Protein AF-W2Y7A7-F1 (afdb_monomer_lite)

Organism: NCBI:txid1317064

Structure (mmCIF, N/CA/C/O backbone):
data_AF-W2Y7A7-F1
#
_entry.id   AF-W2Y7A7-F1
#
loop_
_atom_site.group_PDB
_atom_site.id
_atom_site.type_symbol
_atom_site.label_atom_id
_atom_site.label_alt_id
_atom_site.label_comp_id
_atom_site.label_asym_id
_atom_site.label_entity_id
_atom_site.label_seq_id
_atom_site.pdbx_PDB_ins_code
_atom_site.Cartn_x
_atom_site.Cartn_y
_atom_site.Cartn_z
_atom_site.occupancy
_atom_site.B_iso_or_equiv
_atom_site.auth_seq_id
_atom_site.auth_comp_id
_atom_site.auth_asym_id
_atom_site.auth_atom_id
_atom_site.pdbx_PDB_model_num
ATOM 1 N N . MET A 1 1 ? -6.395 -75.532 3.786 1.00 33.25 1 MET A N 1
ATOM 2 C CA . MET A 1 1 ? -4.965 -75.865 3.617 1.00 33.25 1 MET A CA 1
ATOM 3 C C . MET A 1 1 ? -4.632 -75.719 2.136 1.00 33.25 1 MET A C 1
ATOM 5 O O . MET A 1 1 ? -5.319 -76.354 1.352 1.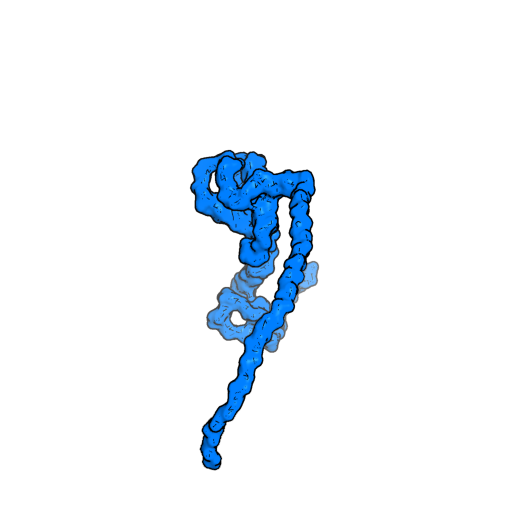00 33.25 1 MET A O 1
ATOM 9 N N . ASN A 1 2 ? -3.723 -74.789 1.791 1.00 31.42 2 ASN A N 1
ATOM 10 C CA . ASN A 1 2 ? -2.534 -74.961 0.923 1.00 31.42 2 ASN A CA 1
AT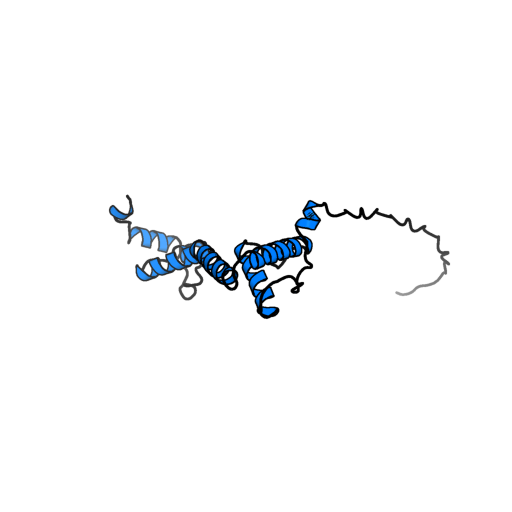OM 11 C C . ASN A 1 2 ? -2.593 -76.035 -0.197 1.00 31.42 2 ASN A C 1
ATOM 13 O O . ASN A 1 2 ? -2.968 -77.159 0.097 1.00 31.42 2 ASN A O 1
ATOM 17 N N . THR A 1 3 ? -2.156 -75.863 -1.454 1.00 35.25 3 THR A N 1
ATOM 18 C CA . THR A 1 3 ? -1.365 -74.841 -2.178 1.00 35.25 3 THR A CA 1
ATOM 19 C C . THR A 1 3 ? -1.441 -75.173 -3.695 1.00 35.25 3 THR A C 1
ATOM 21 O O . THR A 1 3 ? -1.618 -76.333 -4.054 1.00 35.25 3 THR A O 1
ATOM 24 N N . GLN A 1 4 ? -1.282 -74.159 -4.556 1.00 37.84 4 GLN A N 1
ATOM 25 C CA . GLN A 1 4 ? -1.007 -74.125 -6.024 1.00 37.84 4 GLN A CA 1
ATOM 26 C C . GLN A 1 4 ? 0.209 -74.979 -6.508 1.00 37.84 4 GLN A C 1
ATOM 28 O O . GLN A 1 4 ? 0.897 -75.512 -5.637 1.00 37.84 4 GLN A O 1
ATOM 33 N N . PRO A 1 5 ? 0.693 -74.927 -7.790 1.00 62.88 5 PRO A N 1
ATOM 34 C CA . PRO A 1 5 ? 0.149 -74.691 -9.165 1.00 62.88 5 PRO A CA 1
ATOM 35 C C . PRO A 1 5 ? 0.746 -75.781 -10.148 1.00 62.88 5 PRO A C 1
ATOM 37 O O . PRO A 1 5 ? 1.000 -76.871 -9.639 1.00 62.88 5 PRO A O 1
ATOM 40 N N . PRO A 1 6 ? 1.067 -75.610 -11.471 1.00 49.16 6 PRO A N 1
ATOM 41 C CA . PRO A 1 6 ? 0.883 -74.503 -12.436 1.00 49.16 6 PRO A CA 1
ATOM 42 C C . PRO A 1 6 ? 0.385 -74.902 -13.844 1.00 49.16 6 PRO A C 1
ATOM 44 O O . PRO A 1 6 ? 0.358 -76.072 -14.199 1.00 49.16 6 PRO A O 1
ATOM 47 N N . LEU A 1 7 ? 0.079 -73.906 -14.689 1.00 33.53 7 LEU A N 1
ATOM 48 C CA . LEU A 1 7 ? 0.283 -74.013 -16.138 1.00 33.53 7 LEU A CA 1
ATOM 49 C C . LEU A 1 7 ? 0.485 -72.638 -16.791 1.00 33.53 7 LEU A C 1
ATOM 51 O O . LEU A 1 7 ? -0.140 -71.641 -16.441 1.00 33.53 7 LEU A O 1
ATOM 55 N N . SER A 1 8 ? 1.446 -72.660 -17.707 1.00 34.94 8 SER A N 1
ATOM 56 C CA . SER A 1 8 ? 2.057 -71.590 -18.486 1.00 34.94 8 SER A CA 1
ATOM 57 C C . SER A 1 8 ? 1.087 -70.949 -19.483 1.00 34.94 8 SER A C 1
ATOM 59 O O . SER A 1 8 ? 0.298 -71.660 -20.100 1.00 34.94 8 SER A O 1
ATOM 61 N N . SER A 1 9 ? 1.207 -69.641 -19.724 1.00 40.31 9 SER A N 1
ATOM 62 C CA . SER A 1 9 ? 0.676 -69.034 -20.947 1.00 40.31 9 SER A CA 1
ATOM 63 C C . SER A 1 9 ? 1.590 -67.912 -21.432 1.00 40.31 9 SER A C 1
ATOM 65 O O . SER A 1 9 ? 1.863 -66.944 -20.723 1.00 40.31 9 SER A O 1
ATOM 67 N N . ALA A 1 10 ? 2.091 -68.092 -22.652 1.00 37.06 10 ALA A N 1
ATOM 68 C CA . ALA A 1 10 ? 2.909 -67.141 -23.382 1.00 37.06 10 ALA A CA 1
ATOM 69 C C . ALA A 1 10 ? 2.032 -65.995 -23.909 1.00 37.06 10 ALA A C 1
ATOM 71 O O . ALA A 1 10 ? 1.006 -66.240 -24.543 1.00 37.06 10 ALA A O 1
ATOM 72 N N . HIS A 1 11 ? 2.450 -64.751 -23.675 1.00 37.28 11 HIS A N 1
ATOM 73 C CA . HIS A 1 11 ? 1.826 -63.564 -24.254 1.00 37.28 11 HIS A CA 1
ATOM 74 C C . HIS A 1 11 ? 2.746 -62.957 -25.318 1.00 37.28 11 HIS A C 1
ATOM 76 O O . HIS A 1 11 ? 3.826 -62.451 -25.021 1.00 37.28 11 HIS A O 1
ATOM 82 N N . THR A 1 12 ? 2.292 -63.016 -26.568 1.00 42.75 12 THR A N 1
ATOM 83 C CA . THR A 1 12 ? 2.782 -62.225 -27.704 1.00 42.75 12 THR A CA 1
ATOM 84 C C . THR A 1 12 ? 2.405 -60.752 -27.495 1.00 42.75 12 THR A C 1
ATOM 86 O O . THR A 1 12 ? 1.242 -60.482 -27.187 1.00 42.75 12 THR A O 1
ATOM 89 N N . PRO A 1 13 ? 3.313 -59.776 -27.675 1.00 38.78 13 PRO A N 1
ATOM 90 C CA . PRO A 1 13 ? 2.942 -58.371 -27.586 1.00 38.78 13 PRO A CA 1
ATOM 91 C C . PRO A 1 13 ? 2.293 -57.916 -28.899 1.00 38.78 13 PRO A C 1
ATOM 93 O O . PRO A 1 13 ? 2.923 -57.911 -29.957 1.00 38.78 13 PRO A O 1
ATOM 96 N N . ALA A 1 14 ? 1.021 -57.526 -28.823 1.00 36.81 14 ALA A N 1
ATOM 97 C CA . ALA A 1 14 ? 0.337 -56.805 -29.885 1.00 36.81 14 ALA A CA 1
ATOM 98 C C . ALA A 1 14 ? 0.874 -55.365 -29.950 1.00 36.81 14 ALA A C 1
ATOM 100 O O . ALA A 1 14 ? 0.847 -54.634 -28.960 1.00 36.81 14 ALA A O 1
ATOM 101 N N . GLN A 1 15 ? 1.367 -54.969 -31.124 1.00 37.66 15 GLN A N 1
ATOM 102 C CA . GLN A 1 15 ? 1.693 -53.584 -31.454 1.00 37.66 15 GLN A CA 1
ATOM 103 C C . GLN A 1 15 ? 0.425 -52.725 -31.373 1.00 37.66 15 GLN A C 1
ATOM 105 O O . GLN A 1 15 ? -0.483 -52.871 -32.188 1.00 37.66 15 GLN A O 1
ATOM 110 N N . ALA A 1 16 ? 0.382 -51.810 -30.406 1.00 38.38 16 ALA A N 1
ATOM 111 C CA . ALA A 1 16 ? -0.549 -50.692 -30.405 1.00 38.38 16 ALA A CA 1
ATOM 112 C C . ALA A 1 16 ? 0.188 -49.461 -30.941 1.00 38.38 16 ALA A C 1
ATOM 114 O O . ALA A 1 16 ? 1.153 -48.982 -30.343 1.00 38.38 16 ALA A O 1
ATOM 115 N N . SER A 1 17 ? -0.249 -48.991 -32.106 1.00 39.38 17 SER A N 1
ATOM 116 C CA . SER A 1 17 ? 0.238 -47.783 -32.760 1.00 39.38 17 SER A CA 1
ATOM 117 C C . SER A 1 17 ? 0.111 -46.578 -31.829 1.00 39.38 17 SER A C 1
ATOM 119 O O . SER A 1 17 ? -0.991 -46.208 -31.423 1.00 39.38 17 SER A O 1
ATOM 121 N N . ALA A 1 18 ? 1.241 -45.943 -31.518 1.00 37.78 18 ALA A N 1
ATOM 122 C CA . ALA A 1 18 ? 1.270 -44.621 -30.918 1.00 37.78 18 ALA A CA 1
ATOM 123 C C . ALA A 1 18 ? 0.722 -43.619 -31.943 1.00 37.78 18 ALA A C 1
ATOM 125 O O . ALA A 1 18 ? 1.420 -43.209 -32.869 1.00 37.78 18 ALA A O 1
ATOM 126 N N . ALA A 1 19 ? -0.551 -43.255 -31.799 1.00 38.72 19 ALA A N 1
ATOM 127 C CA . ALA A 1 19 ? -1.085 -42.060 -32.426 1.00 38.72 19 ALA A CA 1
ATOM 128 C C . ALA A 1 19 ? -0.452 -40.862 -31.713 1.00 38.72 19 ALA A C 1
ATOM 130 O O . ALA A 1 19 ? -0.866 -40.469 -30.624 1.00 38.72 19 ALA A O 1
ATOM 131 N N . THR A 1 20 ? 0.617 -40.331 -32.301 1.00 35.38 20 THR A N 1
ATOM 132 C CA . THR A 1 20 ? 1.202 -39.054 -31.912 1.00 35.38 20 THR A CA 1
ATOM 133 C C . THR A 1 20 ? 0.172 -37.980 -32.229 1.00 35.38 20 THR A C 1
ATOM 135 O O . THR A 1 20 ? 0.066 -37.510 -33.363 1.00 35.38 20 THR A O 1
ATOM 138 N N . ASP A 1 21 ? -0.622 -37.630 -31.222 1.00 37.56 21 ASP A N 1
ATOM 139 C CA . ASP A 1 21 ? -1.505 -36.477 -31.248 1.00 37.56 21 ASP A CA 1
ATOM 140 C C . ASP A 1 21 ? -0.608 -35.237 -31.320 1.00 37.56 21 ASP A C 1
ATOM 142 O O . ASP A 1 21 ? -0.108 -34.704 -30.326 1.00 37.56 21 ASP A O 1
ATOM 146 N N . THR A 1 22 ? -0.282 -34.847 -32.550 1.00 41.09 22 THR A N 1
ATOM 147 C CA . THR A 1 22 ? 0.444 -33.623 -32.869 1.00 41.09 22 THR A CA 1
ATOM 148 C C . THR A 1 22 ? -0.546 -32.484 -32.702 1.00 41.09 22 THR A C 1
ATOM 150 O O . THR A 1 22 ? -0.989 -31.856 -33.662 1.00 41.09 22 THR A O 1
ATOM 153 N N . SER A 1 23 ? -0.901 -32.231 -31.439 1.00 40.97 23 SER A N 1
ATOM 154 C CA . SER A 1 23 ? -1.554 -31.008 -31.014 1.00 40.97 23 SER A CA 1
ATOM 155 C C . SER A 1 23 ? -0.627 -29.873 -31.409 1.00 40.97 23 SER A C 1
ATOM 157 O O . SER A 1 23 ? 0.417 -29.619 -30.803 1.00 40.97 23 SER A O 1
ATOM 159 N N . SER A 1 24 ? -0.978 -29.291 -32.550 1.00 42.06 24 SER A N 1
ATOM 160 C CA . SER A 1 24 ? -0.337 -28.163 -33.184 1.00 42.06 24 SER A CA 1
ATOM 161 C C . SER A 1 24 ? -0.192 -27.075 -32.132 1.00 42.06 24 SER A C 1
ATOM 163 O O . SER A 1 24 ? -1.146 -26.360 -31.821 1.00 42.06 24 SER A O 1
ATOM 165 N N . MET A 1 25 ? 1.007 -26.969 -31.552 1.00 43.91 25 MET A N 1
ATOM 166 C CA . MET A 1 25 ? 1.423 -25.787 -30.820 1.00 43.91 25 MET A CA 1
ATOM 167 C C . MET A 1 25 ? 1.349 -24.646 -31.826 1.00 43.91 25 MET A C 1
ATOM 169 O O . MET A 1 25 ? 2.300 -24.389 -32.569 1.00 43.91 25 MET A O 1
ATOM 173 N N . ARG A 1 26 ? 0.184 -23.994 -31.896 1.00 48.84 26 ARG A N 1
ATOM 174 C CA . ARG A 1 26 ? 0.038 -22.690 -32.521 1.00 48.84 26 ARG A CA 1
ATOM 175 C C . ARG A 1 26 ? 1.061 -21.819 -31.820 1.00 48.84 26 ARG A C 1
ATOM 177 O O . ARG A 1 26 ? 0.844 -21.375 -30.697 1.00 48.84 26 ARG A O 1
ATOM 184 N N . LYS A 1 27 ? 2.209 -21.636 -32.470 1.00 50.88 27 LYS A N 1
ATOM 185 C CA . LYS A 1 27 ? 3.154 -20.578 -32.153 1.00 50.88 27 LYS A CA 1
ATOM 186 C C . LYS A 1 27 ? 2.367 -19.295 -32.354 1.00 50.88 27 LYS A C 1
ATOM 188 O O . LYS A 1 27 ? 2.256 -18.807 -33.477 1.00 50.88 27 LYS A O 1
ATOM 193 N N . PHE A 1 28 ? 1.737 -18.816 -31.287 1.00 51.47 28 PHE A N 1
ATOM 194 C CA . PHE A 1 28 ? 1.214 -17.468 -31.251 1.00 51.47 28 PHE A CA 1
ATOM 195 C C . PHE A 1 28 ? 2.428 -16.576 -31.455 1.00 51.47 28 PHE A C 1
ATOM 197 O O . PHE A 1 28 ? 3.279 -16.451 -30.578 1.00 51.47 28 PHE A O 1
ATOM 204 N N . ARG A 1 29 ? 2.563 -16.046 -32.674 1.00 54.78 29 ARG A N 1
ATOM 205 C CA . ARG A 1 29 ? 3.425 -14.895 -32.886 1.00 54.78 29 ARG A CA 1
ATOM 206 C C . ARG A 1 29 ? 2.864 -13.808 -31.972 1.00 54.78 29 ARG A C 1
ATOM 208 O O . ARG A 1 29 ? 1.660 -13.548 -32.077 1.00 54.78 29 ARG A O 1
ATOM 215 N N . PRO A 1 30 ? 3.671 -13.245 -31.061 1.00 59.41 30 PRO A N 1
ATOM 216 C CA . PRO A 1 30 ? 3.228 -12.115 -30.266 1.00 59.41 30 PRO A CA 1
ATOM 217 C C . PRO A 1 30 ? 2.705 -11.046 -31.227 1.00 59.41 30 PRO A C 1
ATOM 219 O O . PRO A 1 30 ? 3.271 -10.843 -32.304 1.00 59.41 30 PRO A O 1
ATOM 222 N N . SER A 1 31 ? 1.577 -10.422 -30.897 1.00 69.19 31 SER A N 1
ATOM 223 C CA . SER A 1 31 ? 1.125 -9.281 -31.688 1.00 69.19 31 SER A CA 1
ATOM 224 C C . SER A 1 31 ? 2.185 -8.172 -31.622 1.00 69.19 31 SER A C 1
ATOM 226 O O . SER A 1 31 ? 2.949 -8.115 -30.661 1.00 69.19 31 SER A O 1
ATOM 228 N N . VAL A 1 32 ? 2.220 -7.258 -32.597 1.00 62.91 32 VAL A N 1
ATOM 229 C CA . VAL A 1 32 ? 3.093 -6.062 -32.531 1.00 62.91 32 VAL A CA 1
ATOM 230 C C . VAL A 1 32 ? 2.911 -5.328 -31.192 1.00 62.91 32 VAL A C 1
ATOM 232 O O . VAL A 1 32 ? 3.875 -4.875 -30.583 1.00 62.91 32 VAL A O 1
ATOM 235 N N . MET A 1 33 ? 1.681 -5.323 -30.668 1.00 58.62 33 MET A N 1
ATOM 236 C CA . MET A 1 33 ? 1.373 -4.786 -29.343 1.00 58.62 33 MET A CA 1
ATOM 237 C C . MET A 1 33 ? 2.022 -5.588 -28.203 1.00 58.62 33 MET A C 1
ATOM 239 O O . MET A 1 33 ? 2.459 -4.993 -27.225 1.00 58.62 33 MET A O 1
ATOM 243 N N . ASP A 1 34 ? 2.104 -6.919 -28.291 1.00 59.94 34 ASP A N 1
ATOM 244 C CA . ASP A 1 34 ? 2.796 -7.744 -27.290 1.00 59.94 34 ASP A CA 1
ATOM 245 C C . ASP A 1 34 ? 4.315 -7.527 -27.324 1.00 59.94 34 ASP A C 1
ATOM 247 O O . ASP A 1 34 ? 4.919 -7.413 -26.260 1.00 59.94 34 ASP A O 1
ATOM 251 N N . GLU A 1 35 ? 4.920 -7.385 -28.508 1.00 61.22 35 GLU A N 1
ATOM 252 C CA . GLU A 1 35 ? 6.348 -7.050 -28.652 1.00 61.22 35 GLU A CA 1
ATOM 253 C C . GLU A 1 35 ? 6.676 -5.682 -28.034 1.00 61.22 35 GLU A C 1
ATOM 255 O O . GLU A 1 35 ? 7.647 -5.552 -27.286 1.00 61.22 35 GLU A O 1
ATOM 2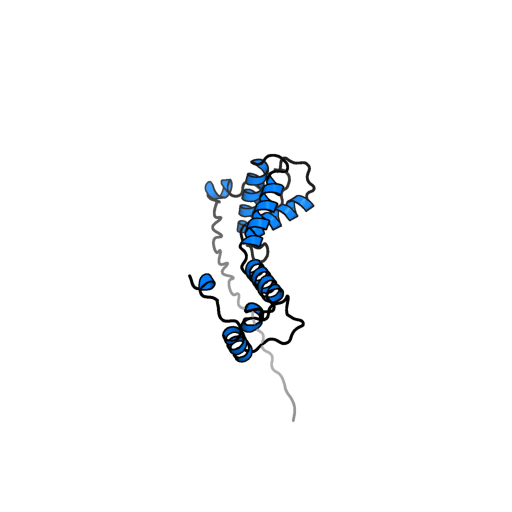60 N N . GLU A 1 36 ? 5.822 -4.677 -28.244 1.00 63.59 36 GLU A N 1
ATOM 261 C CA . GLU A 1 36 ? 5.962 -3.362 -27.607 1.00 63.59 36 GLU A CA 1
ATOM 262 C C . GLU A 1 36 ? 5.749 -3.395 -26.086 1.00 63.59 36 GLU A C 1
ATOM 264 O O . GLU A 1 36 ? 6.284 -2.551 -25.353 1.00 63.59 36 GLU A O 1
ATOM 269 N N . LEU A 1 37 ? 4.956 -4.344 -25.580 1.00 60.06 37 LEU A N 1
ATOM 270 C CA . LEU A 1 37 ? 4.670 -4.507 -24.153 1.00 60.06 37 LEU A CA 1
ATOM 271 C C . LEU A 1 37 ? 5.732 -5.331 -23.416 1.00 60.06 37 LEU A C 1
ATOM 273 O O . LEU A 1 37 ? 5.852 -5.176 -22.196 1.00 60.06 37 LEU A O 1
ATOM 277 N N . THR A 1 38 ? 6.517 -6.151 -24.121 1.00 72.88 38 THR A N 1
ATOM 278 C CA . THR A 1 38 ? 7.606 -6.960 -23.549 1.00 72.88 38 THR A CA 1
ATOM 279 C C . THR A 1 38 ? 8.976 -6.760 -24.224 1.00 72.88 38 THR A C 1
ATOM 281 O O . THR A 1 38 ? 9.614 -7.749 -24.585 1.00 72.88 38 THR A O 1
ATOM 284 N N . PRO A 1 39 ? 9.483 -5.520 -24.378 1.00 73.31 39 PRO A N 1
ATOM 285 C CA . PRO A 1 39 ? 10.749 -5.268 -25.072 1.00 73.31 39 PRO A CA 1
ATOM 286 C C . PRO A 1 39 ? 11.989 -5.753 -24.305 1.00 73.31 39 PRO A C 1
ATOM 288 O O . PRO A 1 39 ? 13.067 -5.826 -24.887 1.00 73.31 39 PRO A O 1
ATOM 291 N N . TRP A 1 40 ? 11.861 -6.095 -23.018 1.00 79.75 40 TRP A N 1
ATOM 292 C CA . TRP A 1 40 ? 12.974 -6.581 -22.200 1.00 79.75 40 TRP A CA 1
ATOM 293 C C . TRP A 1 40 ? 12.667 -7.924 -21.543 1.00 79.75 40 TRP A C 1
ATOM 295 O O . TRP A 1 40 ? 11.526 -8.233 -21.175 1.00 79.75 40 TRP A O 1
ATOM 305 N N . VAL A 1 41 ? 13.717 -8.726 -21.372 1.00 79.94 41 VAL A N 1
ATOM 306 C CA . VAL A 1 41 ? 13.646 -9.997 -20.650 1.00 79.94 41 VAL A CA 1
ATOM 307 C C . VAL A 1 41 ? 13.435 -9.715 -19.162 1.00 79.94 41 VAL A C 1
ATOM 309 O O . VAL A 1 41 ? 13.967 -8.757 -18.600 1.00 79.94 41 VAL A O 1
ATOM 312 N N . LEU A 1 42 ? 12.621 -10.545 -18.510 1.00 79.31 42 LEU A N 1
ATOM 313 C CA . LEU A 1 42 ? 12.370 -10.438 -17.077 1.00 79.31 42 LEU A CA 1
ATOM 314 C C . LEU A 1 42 ? 13.692 -10.542 -16.297 1.00 79.31 42 LEU A C 1
ATOM 316 O O . LEU A 1 42 ? 14.430 -11.510 -16.460 1.00 79.31 42 LEU A O 1
ATOM 320 N N . TYR A 1 43 ? 13.956 -9.562 -15.432 1.00 74.94 43 TYR A N 1
ATOM 321 C CA . TYR A 1 43 ? 15.206 -9.415 -14.672 1.00 74.94 43 TYR A CA 1
ATOM 322 C C . TYR A 1 43 ? 16.461 -9.123 -15.498 1.00 74.94 43 TYR A C 1
ATOM 324 O O . TYR A 1 43 ? 17.555 -9.142 -14.934 1.00 74.94 43 TYR A O 1
ATOM 332 N N . ASP A 1 44 ? 16.325 -8.805 -16.786 1.00 76.62 44 ASP A N 1
ATOM 333 C CA . ASP A 1 44 ? 17.414 -8.174 -17.518 1.00 76.62 44 ASP A CA 1
ATOM 334 C C . ASP A 1 44 ? 17.546 -6.717 -17.072 1.00 76.62 44 ASP A C 1
ATOM 336 O O . ASP A 1 44 ? 16.592 -5.935 -17.064 1.00 76.62 44 ASP A O 1
ATOM 340 N N . LEU A 1 45 ? 18.753 -6.401 -16.627 1.00 67.81 45 LEU A N 1
ATOM 341 C CA . LEU A 1 45 ? 19.133 -5.174 -15.952 1.00 67.81 45 LEU A CA 1
ATOM 342 C C . LEU A 1 45 ? 19.999 -4.271 -16.840 1.00 67.81 45 LEU A C 1
ATOM 344 O O . LEU A 1 45 ? 20.326 -3.161 -16.423 1.00 67.81 45 LEU A O 1
ATOM 348 N N . THR A 1 46 ? 20.358 -4.733 -18.038 1.00 68.88 46 THR A N 1
ATOM 349 C CA . THR A 1 46 ? 21.048 -3.945 -19.066 1.00 68.88 46 THR A CA 1
ATOM 350 C C . THR A 1 46 ? 20.283 -2.710 -19.572 1.00 68.88 46 THR A C 1
ATOM 352 O O . THR A 1 46 ? 20.956 -1.740 -19.908 1.00 68.88 46 THR A O 1
ATOM 355 N N . PRO A 1 47 ? 18.931 -2.652 -19.588 1.00 61.56 47 PRO A N 1
ATOM 356 C CA . PRO A 1 47 ? 18.215 -1.516 -20.179 1.00 61.56 47 PRO A CA 1
ATOM 357 C C . PRO A 1 47 ? 17.949 -0.339 -19.230 1.00 61.56 47 PRO A C 1
ATOM 359 O O . PRO A 1 47 ? 17.250 0.596 -19.617 1.00 61.56 47 PRO A O 1
ATOM 362 N N . ALA A 1 48 ? 18.394 -0.410 -17.972 1.00 60.25 48 ALA A N 1
ATOM 363 C CA . ALA A 1 48 ? 18.128 0.636 -16.986 1.00 60.25 48 ALA A CA 1
ATOM 364 C C . ALA A 1 48 ? 19.284 1.643 -16.928 1.00 60.25 48 ALA A C 1
ATOM 366 O O . ALA A 1 48 ? 20.415 1.274 -16.610 1.00 60.25 48 ALA A O 1
ATOM 367 N N . ASP A 1 49 ? 18.971 2.918 -17.145 1.00 65.25 49 ASP A N 1
ATOM 368 C CA . ASP A 1 49 ? 19.941 4.016 -17.150 1.00 65.25 49 ASP A CA 1
ATOM 369 C C . ASP A 1 49 ? 20.246 4.496 -15.711 1.00 65.25 49 ASP A C 1
ATOM 371 O O . ASP A 1 49 ? 19.780 5.557 -15.303 1.00 65.25 49 ASP A O 1
ATOM 375 N N . SER A 1 50 ? 20.930 3.709 -14.859 1.00 59.56 50 SER A N 1
ATOM 376 C CA . SER A 1 50 ? 21.300 4.166 -13.493 1.00 59.56 50 SER A CA 1
ATOM 377 C C . SER A 1 50 ? 22.298 3.260 -12.728 1.00 59.56 50 SER A C 1
ATOM 379 O O . SER A 1 50 ? 22.291 2.044 -12.934 1.00 59.56 50 SER A O 1
ATOM 381 N N . PRO A 1 51 ? 23.114 3.833 -11.803 1.00 55.16 51 PRO A N 1
ATOM 382 C CA . PRO A 1 51 ? 24.171 3.162 -11.021 1.00 55.16 51 PRO A CA 1
ATOM 383 C C . PRO A 1 51 ? 23.719 2.248 -9.860 1.00 55.16 51 PRO A C 1
ATOM 385 O O . PRO A 1 51 ? 24.570 1.773 -9.107 1.00 55.16 51 PRO A O 1
ATOM 388 N N . ASP A 1 52 ? 22.421 2.000 -9.668 1.00 62.19 52 ASP A N 1
ATOM 389 C CA . ASP A 1 52 ? 21.941 1.183 -8.542 1.00 62.19 52 ASP A CA 1
ATOM 390 C C . ASP A 1 52 ? 22.268 -0.315 -8.684 1.00 62.19 52 ASP A C 1
ATOM 392 O O . ASP A 1 52 ? 22.220 -0.908 -9.773 1.00 62.19 52 ASP A O 1
ATOM 396 N N . THR A 1 53 ? 22.542 -0.968 -7.548 1.00 70.12 53 THR A N 1
ATOM 397 C CA . THR A 1 53 ? 22.866 -2.399 -7.518 1.00 70.12 53 THR A CA 1
ATOM 398 C C . THR A 1 53 ? 21.710 -3.249 -8.071 1.00 70.12 53 THR A C 1
ATOM 400 O O . THR A 1 53 ? 20.530 -2.893 -7.959 1.00 70.12 53 THR A O 1
ATOM 403 N N . PRO A 1 54 ? 22.017 -4.396 -8.701 1.00 66.25 54 PRO A N 1
ATOM 404 C CA . PRO A 1 54 ? 21.004 -5.306 -9.240 1.00 66.25 54 PRO A CA 1
ATOM 405 C C . PRO A 1 54 ? 19.973 -5.761 -8.191 1.00 66.25 54 PRO A C 1
ATOM 407 O O . PRO A 1 54 ? 18.792 -5.903 -8.517 1.00 66.25 54 PRO A O 1
ATOM 410 N N . ASP A 1 55 ? 20.393 -5.938 -6.936 1.00 70.62 55 ASP A N 1
ATOM 411 C CA . ASP A 1 55 ? 19.518 -6.363 -5.839 1.00 70.62 55 ASP A CA 1
ATOM 412 C C . ASP A 1 55 ? 18.522 -5.269 -5.430 1.00 70.62 55 ASP A C 1
ATOM 414 O O . ASP A 1 55 ? 17.330 -5.555 -5.285 1.00 70.62 55 ASP A O 1
ATOM 418 N N . ASN A 1 56 ? 18.954 -4.003 -5.383 1.00 81.19 56 ASN A N 1
ATOM 419 C CA . ASN A 1 56 ? 18.062 -2.866 -5.133 1.00 81.19 56 ASN A CA 1
ATOM 420 C C . ASN A 1 56 ? 16.978 -2.761 -6.215 1.00 81.19 56 ASN A C 1
ATOM 422 O O . ASN A 1 56 ? 15.811 -2.513 -5.921 1.00 81.19 56 ASN A O 1
ATOM 426 N N . ARG A 1 57 ? 17.318 -3.032 -7.480 1.00 79.56 57 ARG A N 1
ATOM 427 C CA . ARG A 1 57 ? 16.350 -2.978 -8.589 1.00 79.56 57 ARG A CA 1
ATOM 428 C C . ARG A 1 57 ? 15.306 -4.090 -8.536 1.00 79.56 57 ARG A C 1
ATOM 430 O O . ARG A 1 57 ? 14.143 -3.852 -8.864 1.00 79.56 57 ARG A O 1
ATOM 437 N N . ARG A 1 58 ? 15.682 -5.290 -8.086 1.00 84.56 58 ARG A N 1
ATOM 438 C CA . ARG A 1 58 ? 14.717 -6.374 -7.829 1.00 84.56 58 ARG A CA 1
ATOM 439 C C . ARG A 1 58 ? 13.787 -6.028 -6.669 1.00 84.56 58 ARG A C 1
ATOM 441 O O . ARG A 1 58 ? 12.593 -6.316 -6.757 1.00 84.56 58 ARG A O 1
ATOM 448 N N . GLU A 1 59 ? 14.309 -5.368 -5.635 1.00 89.50 59 GLU A N 1
ATOM 449 C CA . GLU A 1 59 ? 13.500 -4.833 -4.539 1.00 89.50 59 GLU A CA 1
ATOM 450 C C . GLU A 1 59 ? 12.490 -3.797 -5.033 1.00 89.50 59 GLU A C 1
ATOM 452 O O . GLU A 1 59 ? 11.285 -3.954 -4.834 1.00 89.50 59 GLU A O 1
ATOM 457 N N . TYR A 1 60 ? 12.949 -2.796 -5.783 1.00 90.19 60 TYR A N 1
ATOM 458 C CA . TYR A 1 60 ? 12.076 -1.777 -6.359 1.00 90.19 60 TYR A CA 1
ATOM 459 C C . TYR A 1 60 ? 11.009 -2.362 -7.286 1.00 90.19 60 TYR A C 1
ATOM 461 O O . TYR A 1 60 ? 9.876 -1.883 -7.295 1.00 90.19 60 TYR A O 1
ATOM 469 N N . PHE A 1 61 ? 11.317 -3.427 -8.028 1.00 91.25 61 PHE A N 1
ATOM 470 C CA . PHE A 1 61 ? 10.315 -4.125 -8.828 1.00 91.25 61 PHE A CA 1
ATOM 471 C C . PHE A 1 61 ? 9.248 -4.815 -7.969 1.00 91.25 61 PHE A C 1
ATOM 473 O O . PHE A 1 61 ? 8.055 -4.722 -8.277 1.00 91.25 61 PHE A O 1
ATOM 480 N N . ARG A 1 62 ? 9.645 -5.487 -6.880 1.00 92.25 62 ARG A N 1
ATOM 481 C CA . ARG A 1 62 ? 8.695 -6.087 -5.931 1.00 92.25 62 ARG A CA 1
ATOM 482 C C . ARG A 1 62 ? 7.781 -5.016 -5.344 1.00 92.25 62 ARG A C 1
ATOM 484 O O . ARG A 1 62 ? 6.561 -5.161 -5.415 1.00 92.25 62 ARG A O 1
ATOM 491 N N . ARG A 1 63 ? 8.365 -3.921 -4.861 1.00 93.19 63 ARG A N 1
ATOM 492 C CA . ARG A 1 63 ? 7.663 -2.743 -4.334 1.00 93.19 63 ARG A CA 1
ATOM 493 C C . ARG A 1 63 ? 6.695 -2.138 -5.349 1.00 93.19 63 ARG A C 1
ATOM 495 O O . ARG A 1 63 ? 5.506 -2.003 -5.080 1.00 93.19 63 ARG A O 1
ATOM 502 N N . PHE A 1 64 ? 7.144 -1.917 -6.583 1.00 92.31 64 PHE A N 1
ATOM 503 C CA . PHE A 1 64 ? 6.313 -1.429 -7.688 1.00 92.31 64 PHE A CA 1
ATOM 504 C C . PHE A 1 64 ? 5.090 -2.305 -7.970 1.00 92.31 64 PHE A C 1
ATOM 506 O O . PHE A 1 64 ? 4.002 -1.802 -8.266 1.00 92.31 64 PHE A O 1
ATOM 513 N N . ARG A 1 65 ? 5.261 -3.626 -7.899 1.00 93.56 65 ARG A N 1
ATOM 514 C CA . ARG A 1 65 ? 4.169 -4.582 -8.077 1.00 93.56 65 ARG A CA 1
ATOM 515 C C . ARG A 1 65 ? 3.182 -4.551 -6.906 1.00 93.56 65 ARG A C 1
ATOM 517 O O . ARG A 1 65 ? 1.974 -4.469 -7.146 1.00 93.56 65 ARG A O 1
ATOM 524 N N . VAL A 1 66 ? 3.678 -4.534 -5.668 1.00 90.31 66 VAL A N 1
ATOM 525 C CA . VAL A 1 66 ? 2.855 -4.391 -4.453 1.00 90.31 66 VAL A CA 1
ATOM 526 C C . VAL A 1 66 ? 2.071 -3.078 -4.480 1.00 90.31 66 VAL A C 1
ATOM 528 O O . VAL A 1 66 ? 0.859 -3.093 -4.275 1.00 90.31 66 VAL A O 1
ATOM 531 N N . ALA A 1 67 ? 2.697 -1.974 -4.895 1.00 88.56 67 ALA A N 1
ATOM 532 C CA . ALA A 1 67 ? 2.056 -0.670 -5.079 1.00 88.56 67 ALA A CA 1
ATOM 533 C C . ALA A 1 67 ? 0.947 -0.656 -6.160 1.00 88.56 67 ALA A C 1
ATOM 535 O O . ALA A 1 67 ? 0.232 0.336 -6.345 1.00 88.56 67 ALA A O 1
ATOM 536 N N . ARG A 1 68 ? 0.794 -1.743 -6.923 1.00 86.69 68 ARG A N 1
ATOM 537 C CA . ARG A 1 68 ? -0.292 -1.974 -7.889 1.00 86.69 68 ARG A CA 1
ATOM 538 C C . ARG A 1 68 ? -1.239 -3.102 -7.462 1.00 86.69 68 ARG A C 1
ATOM 540 O O . ARG A 1 68 ? -2.027 -3.551 -8.289 1.00 86.69 68 ARG A O 1
ATOM 547 N N . HIS A 1 69 ? -1.142 -3.564 -6.216 1.00 86.75 69 HIS A N 1
ATOM 548 C CA . HIS A 1 69 ? -1.882 -4.702 -5.658 1.00 86.75 69 HIS A CA 1
ATOM 549 C C . HIS A 1 69 ? -1.685 -6.000 -6.455 1.00 86.75 69 HIS A C 1
ATOM 551 O O . HIS A 1 69 ? -2.603 -6.801 -6.611 1.00 86.75 69 HIS A O 1
ATOM 557 N N . LYS A 1 70 ? -0.481 -6.207 -6.999 1.00 87.12 70 LYS A N 1
ATOM 558 C CA . LYS A 1 70 ? -0.121 -7.421 -7.739 1.00 87.12 70 LYS A CA 1
ATOM 559 C C . LYS A 1 70 ? 1.045 -8.102 -7.037 1.00 87.12 70 LYS A C 1
ATOM 561 O O . LYS A 1 70 ? 2.165 -7.622 -7.121 1.00 87.12 70 LYS A O 1
ATOM 566 N N . THR A 1 71 ? 0.824 -9.228 -6.374 1.00 86.56 71 THR A N 1
ATOM 567 C CA . THR A 1 71 ? 1.914 -10.003 -5.757 1.00 86.56 71 THR A CA 1
ATOM 568 C C . THR A 1 71 ? 2.807 -10.649 -6.821 1.00 86.56 71 THR A C 1
ATOM 570 O O . THR A 1 71 ? 2.453 -10.719 -8.004 1.00 86.56 71 THR A O 1
ATOM 573 N N . ILE A 1 72 ? 4.018 -11.062 -6.437 1.00 86.38 72 ILE A N 1
ATOM 574 C CA . ILE A 1 72 ? 4.868 -11.909 -7.294 1.00 86.38 72 ILE A CA 1
ATOM 575 C C . ILE A 1 72 ? 4.388 -13.362 -7.218 1.00 86.38 72 ILE A C 1
ATOM 577 O O . ILE A 1 72 ? 4.319 -14.042 -8.237 1.00 86.38 72 ILE A O 1
ATOM 581 N N . GLU A 1 73 ? 4.016 -13.813 -6.020 1.00 87.81 73 GLU A N 1
ATOM 582 C CA . GLU A 1 73 ? 3.484 -15.152 -5.775 1.00 87.81 73 GLU A CA 1
ATOM 583 C C . GLU A 1 73 ? 2.217 -15.396 -6.602 1.00 87.81 73 GLU A C 1
ATOM 585 O O . GLU A 1 73 ? 1.296 -14.577 -6.601 1.00 87.81 73 GLU A O 1
ATOM 590 N N . GLY A 1 74 ? 2.201 -16.506 -7.345 1.00 84.19 74 GLY A N 1
ATOM 591 C CA . GLY A 1 74 ? 1.094 -16.888 -8.227 1.00 84.19 74 GLY A CA 1
ATOM 592 C C . GLY A 1 74 ? 1.026 -16.134 -9.562 1.00 84.19 74 GLY A C 1
ATOM 593 O O . GLY A 1 74 ? 0.160 -16.436 -10.382 1.00 84.19 74 GLY A O 1
ATOM 594 N N . ALA A 1 75 ? 1.921 -15.177 -9.828 1.00 86.88 75 ALA A N 1
ATOM 595 C CA . ALA A 1 75 ? 1.935 -14.469 -11.103 1.00 86.88 75 ALA A CA 1
ATOM 596 C C . ALA A 1 75 ? 2.555 -15.330 -12.217 1.00 86.88 75 ALA A C 1
ATOM 598 O O . ALA A 1 75 ? 3.692 -15.788 -12.110 1.00 86.88 75 ALA A O 1
ATOM 599 N N . GLY A 1 76 ? 1.827 -15.495 -13.325 1.00 88.81 76 GLY A N 1
ATOM 600 C CA . GLY A 1 76 ? 2.355 -16.142 -14.527 1.00 88.81 76 GLY A CA 1
ATOM 601 C C . GLY A 1 76 ? 3.530 -15.369 -15.140 1.00 88.81 76 GLY A C 1
ATOM 602 O O . GLY A 1 76 ? 3.613 -14.142 -15.019 1.00 88.81 76 GLY A O 1
ATOM 603 N N . HIS A 1 77 ? 4.417 -16.084 -15.837 1.00 86.88 77 HIS A N 1
ATOM 604 C CA . HIS A 1 77 ? 5.641 -15.526 -16.424 1.00 86.88 77 HIS A CA 1
ATOM 605 C C . HIS A 1 77 ? 5.378 -14.288 -17.295 1.00 86.88 77 HIS A C 1
ATOM 607 O O . HIS A 1 77 ? 5.991 -13.244 -17.083 1.00 86.88 77 HIS A O 1
ATOM 613 N N . GLU A 1 78 ? 4.407 -14.352 -18.210 1.00 85.75 78 GLU A N 1
ATOM 614 C CA . GLU A 1 78 ? 4.088 -13.217 -19.084 1.00 85.75 78 GLU A CA 1
ATOM 615 C C . GLU A 1 78 ? 3.601 -11.984 -18.308 1.00 85.75 78 GLU A C 1
ATOM 617 O O . GLU A 1 78 ? 3.906 -10.844 -18.660 1.00 85.75 78 GLU A O 1
ATOM 622 N N . ALA A 1 79 ? 2.838 -12.186 -17.230 1.00 86.94 79 ALA A N 1
ATOM 623 C CA . ALA A 1 79 ? 2.350 -11.091 -16.398 1.00 86.94 79 ALA A CA 1
ATOM 624 C C . ALA A 1 79 ? 3.500 -10.422 -15.631 1.00 86.94 79 ALA A C 1
ATOM 626 O O . ALA A 1 79 ? 3.500 -9.197 -15.455 1.00 86.94 79 ALA A O 1
ATOM 627 N N . LEU A 1 80 ? 4.484 -11.211 -15.188 1.00 90.31 80 LEU A N 1
ATOM 628 C CA . LEU A 1 80 ? 5.716 -10.703 -14.589 1.00 90.31 80 LEU A CA 1
ATOM 629 C C . LEU A 1 80 ? 6.545 -9.934 -15.616 1.00 90.31 80 LEU A C 1
ATOM 631 O O . LEU A 1 80 ? 6.928 -8.804 -15.325 1.00 90.31 80 LEU A O 1
ATOM 635 N N . GLN A 1 81 ? 6.737 -10.472 -16.821 1.00 88.56 81 GLN A N 1
ATOM 636 C CA . GLN A 1 81 ? 7.513 -9.828 -17.883 1.00 88.56 81 GLN A CA 1
ATOM 637 C C . GLN A 1 81 ? 6.894 -8.502 -18.346 1.00 88.56 81 GLN A C 1
ATOM 639 O O . GLN A 1 81 ? 7.586 -7.485 -18.394 1.00 88.56 81 GLN A O 1
ATOM 644 N N . ARG A 1 82 ? 5.578 -8.454 -18.594 1.00 88.06 82 ARG A N 1
ATOM 645 C CA . ARG A 1 82 ? 4.876 -7.197 -18.923 1.00 88.06 82 ARG A CA 1
ATOM 646 C C . ARG A 1 82 ? 5.012 -6.166 -17.801 1.00 88.06 82 ARG A C 1
ATOM 648 O O . ARG A 1 82 ? 5.202 -4.977 -18.045 1.00 88.06 82 ARG A O 1
ATOM 655 N N . SER A 1 83 ? 4.943 -6.617 -16.548 1.00 90.56 83 SER A N 1
ATOM 656 C CA . SER A 1 83 ? 5.101 -5.724 -15.395 1.00 90.56 83 SER A CA 1
ATOM 657 C C . SER A 1 83 ? 6.536 -5.234 -15.234 1.00 90.56 83 SER A C 1
ATOM 659 O O . SER A 1 83 ? 6.731 -4.086 -14.848 1.00 90.56 83 SER A O 1
ATOM 661 N N . TRP A 1 84 ? 7.521 -6.079 -15.535 1.00 88.75 84 TRP A N 1
ATOM 662 C CA . TRP A 1 84 ? 8.937 -5.723 -15.561 1.00 88.75 84 TRP A CA 1
ATOM 663 C C . TRP A 1 84 ? 9.202 -4.659 -16.617 1.00 88.75 84 TRP A C 1
ATOM 665 O O . TRP A 1 84 ? 9.808 -3.635 -16.327 1.00 88.75 84 TRP A O 1
ATOM 675 N N . CYS A 1 85 ? 8.637 -4.817 -17.810 1.00 88.38 85 CYS A N 1
ATOM 676 C CA . CYS A 1 85 ? 8.786 -3.817 -18.856 1.00 88.38 85 CYS A CA 1
ATOM 677 C C . CYS A 1 85 ? 8.092 -2.496 -18.508 1.00 88.38 85 CYS A C 1
ATOM 679 O O . CYS A 1 85 ? 8.646 -1.425 -18.736 1.00 88.38 85 CYS A O 1
ATOM 681 N N . ALA A 1 86 ? 6.910 -2.533 -17.890 1.00 89.69 86 ALA A N 1
ATOM 682 C CA . ALA A 1 86 ? 6.270 -1.319 -17.383 1.00 89.6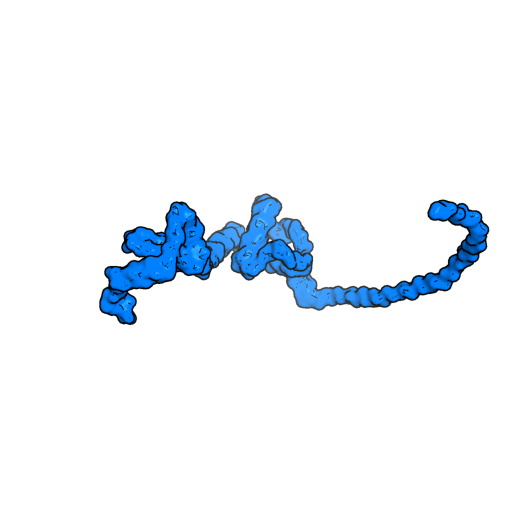9 86 ALA A CA 1
ATOM 683 C C . ALA A 1 86 ? 7.094 -0.634 -16.275 1.00 89.69 86 ALA A C 1
ATOM 685 O O . ALA A 1 86 ? 7.112 0.594 -16.193 1.00 89.69 86 ALA A O 1
ATOM 686 N N . PHE A 1 87 ? 7.764 -1.425 -15.434 1.00 90.69 87 PHE A N 1
ATOM 687 C CA . PHE A 1 87 ? 8.685 -0.945 -14.408 1.00 90.69 87 PHE A CA 1
ATOM 688 C C . PHE A 1 87 ? 9.896 -0.240 -15.037 1.00 90.69 87 PHE A C 1
ATOM 690 O O . PHE A 1 87 ? 10.113 0.930 -14.737 1.00 90.69 87 PHE A O 1
ATOM 697 N N . ILE A 1 88 ? 10.599 -0.886 -15.975 1.00 86.75 88 ILE A N 1
ATOM 698 C CA . ILE A 1 88 ? 11.761 -0.309 -16.674 1.00 86.75 88 ILE A CA 1
ATOM 699 C C . ILE A 1 88 ? 11.375 0.941 -17.479 1.00 86.75 88 ILE A C 1
ATOM 701 O O . ILE A 1 88 ? 12.047 1.961 -17.365 1.00 86.75 88 ILE A O 1
ATOM 705 N N . LYS A 1 89 ? 10.244 0.932 -18.208 1.00 87.50 89 LYS A N 1
ATOM 706 C CA . LYS A 1 89 ? 9.725 2.135 -18.898 1.00 87.50 89 LYS A CA 1
ATOM 707 C C . LYS A 1 89 ? 9.569 3.304 -17.936 1.00 87.50 89 LYS A C 1
ATOM 709 O O . LYS A 1 89 ? 9.996 4.412 -18.236 1.00 87.50 89 LYS A O 1
ATOM 714 N N . ARG A 1 90 ? 8.937 3.074 -16.782 1.00 88.69 90 ARG A N 1
ATOM 715 C CA . ARG A 1 90 ? 8.706 4.141 -15.806 1.00 88.69 90 ARG A CA 1
ATOM 716 C C . ARG A 1 90 ? 10.000 4.616 -15.156 1.00 88.69 90 ARG A C 1
ATOM 718 O O . ARG A 1 90 ? 10.138 5.813 -14.948 1.00 88.69 90 ARG A O 1
ATOM 725 N N . TRP A 1 91 ? 10.906 3.692 -14.854 1.00 86.06 91 TRP A N 1
ATOM 726 C CA . TRP A 1 91 ? 12.231 4.000 -14.333 1.00 86.06 91 TRP A CA 1
ATOM 727 C C . TRP A 1 91 ? 12.987 4.930 -15.286 1.00 86.06 91 TRP A C 1
ATOM 729 O O . TRP A 1 91 ? 13.391 6.008 -14.871 1.00 86.06 91 TRP A O 1
ATOM 739 N N . ASN A 1 92 ? 13.077 4.571 -16.571 1.00 84.94 92 ASN A N 1
ATOM 740 C CA . ASN A 1 92 ? 13.816 5.343 -17.576 1.00 84.94 92 ASN A CA 1
ATOM 741 C C . ASN A 1 92 ? 13.147 6.687 -17.927 1.00 84.94 92 ASN A C 1
ATOM 743 O O . ASN A 1 92 ? 13.818 7.616 -18.359 1.00 84.94 92 ASN A O 1
ATOM 747 N N . LEU A 1 93 ? 11.826 6.813 -17.751 1.00 87.25 93 LEU A N 1
ATOM 748 C CA . LEU A 1 93 ? 11.111 8.084 -17.942 1.00 87.25 93 LEU A CA 1
ATOM 749 C C . LEU A 1 93 ? 11.311 9.072 -16.786 1.00 87.25 93 LEU A C 1
ATOM 751 O O . LEU A 1 93 ? 11.036 10.262 -16.939 1.00 87.25 93 LEU A O 1
ATOM 755 N N . MET A 1 94 ? 11.705 8.585 -15.613 1.00 87.50 94 MET A N 1
ATOM 756 C CA . MET A 1 94 ? 11.861 9.403 -14.419 1.00 87.50 94 MET A CA 1
ATOM 757 C C . MET A 1 94 ? 13.308 9.863 -14.270 1.00 87.50 94 MET A C 1
ATOM 759 O O . MET A 1 94 ? 14.247 9.173 -14.653 1.00 87.50 94 MET A O 1
ATOM 763 N N . GLN A 1 95 ? 13.489 11.041 -13.673 1.00 82.31 95 GLN A N 1
ATOM 764 C CA . GLN A 1 95 ? 14.822 11.493 -13.284 1.00 82.31 95 GLN A CA 1
ATOM 765 C C . GLN A 1 95 ? 15.437 10.515 -12.265 1.00 82.31 95 GLN A C 1
ATOM 767 O O . GLN A 1 95 ? 14.691 9.916 -11.476 1.00 82.31 95 GLN A O 1
ATOM 772 N N . PRO A 1 96 ? 16.774 10.360 -12.230 1.00 79.19 96 PRO A N 1
ATOM 773 C CA . PRO A 1 96 ? 17.442 9.526 -11.235 1.00 79.19 96 PRO A CA 1
ATOM 774 C C . PRO A 1 96 ? 16.961 9.842 -9.811 1.00 79.19 96 PRO A C 1
ATOM 776 O O . PRO A 1 96 ? 16.858 11.002 -9.418 1.00 79.19 96 PRO A O 1
ATOM 779 N N . GLY A 1 97 ? 16.604 8.809 -9.044 1.00 80.50 97 GLY A N 1
ATOM 780 C CA . GLY A 1 97 ? 16.065 8.942 -7.683 1.00 80.50 97 GLY A CA 1
ATOM 781 C C . GLY A 1 97 ? 14.581 9.333 -7.588 1.00 80.50 97 GLY A C 1
ATOM 782 O O . GLY A 1 97 ? 13.931 8.976 -6.605 1.00 80.50 97 GLY A O 1
ATOM 783 N N . ALA A 1 98 ? 13.992 9.964 -8.611 1.00 87.50 98 ALA A N 1
ATOM 784 C CA . ALA A 1 98 ? 12.574 10.346 -8.596 1.00 87.50 98 ALA A CA 1
ATOM 785 C C . ALA A 1 98 ? 11.640 9.126 -8.593 1.00 87.50 98 ALA A C 1
ATOM 787 O O . ALA A 1 98 ? 10.551 9.173 -8.025 1.00 87.50 98 ALA A O 1
ATOM 788 N N . PHE A 1 99 ? 12.074 8.011 -9.188 1.00 88.50 99 PHE A N 1
ATOM 789 C CA . PHE A 1 99 ? 11.310 6.766 -9.167 1.00 88.50 99 PHE A CA 1
ATOM 790 C C . PHE A 1 99 ? 11.133 6.205 -7.749 1.00 88.50 99 PHE A C 1
ATOM 792 O O . PHE A 1 99 ? 10.039 5.759 -7.403 1.00 88.50 99 PHE A O 1
ATOM 799 N N . VAL A 1 100 ? 12.186 6.243 -6.927 1.00 89.38 100 VAL A N 1
ATOM 800 C CA . VAL A 1 100 ? 12.136 5.740 -5.546 1.00 89.38 100 VAL A CA 1
ATOM 801 C C . VAL A 1 100 ? 11.244 6.640 -4.693 1.00 89.38 100 VAL A C 1
ATOM 803 O O . VAL A 1 100 ? 10.339 6.133 -4.045 1.00 89.38 100 VAL A O 1
ATOM 806 N N . GLN A 1 101 ? 11.383 7.964 -4.815 1.00 90.50 101 GLN A N 1
ATOM 807 C CA . GLN A 1 101 ? 10.493 8.917 -4.135 1.00 90.50 101 GLN A CA 1
ATOM 808 C C . GLN A 1 101 ? 9.022 8.723 -4.534 1.00 90.50 101 GLN A C 1
ATOM 810 O O . GLN A 1 101 ? 8.124 8.760 -3.695 1.00 90.50 101 GLN A O 1
ATOM 815 N N . TRP A 1 102 ? 8.761 8.482 -5.823 1.00 92.38 102 TRP A N 1
ATOM 816 C CA . TRP A 1 102 ? 7.418 8.174 -6.308 1.00 92.38 102 TRP A CA 1
ATOM 817 C C . TRP A 1 102 ? 6.873 6.864 -5.714 1.00 92.38 102 TRP A C 1
ATOM 819 O O . TRP A 1 102 ? 5.680 6.788 -5.409 1.00 92.38 102 TRP A O 1
ATOM 829 N N . LEU A 1 103 ? 7.719 5.838 -5.555 1.00 92.81 103 LEU A N 1
ATOM 830 C CA . LEU A 1 103 ? 7.339 4.595 -4.883 1.00 92.81 103 LEU A CA 1
ATOM 831 C C . LEU A 1 103 ? 7.013 4.831 -3.410 1.00 92.81 103 LEU A C 1
ATOM 833 O O . LEU A 1 103 ? 5.947 4.398 -2.983 1.00 92.81 103 LEU A O 1
ATOM 837 N N . ASP A 1 104 ? 7.880 5.532 -2.678 1.00 92.31 104 ASP A N 1
ATOM 838 C CA . ASP A 1 104 ? 7.695 5.831 -1.254 1.00 92.31 104 ASP A CA 1
ATOM 839 C C . ASP A 1 104 ? 6.357 6.547 -1.025 1.00 92.31 104 ASP A C 1
ATOM 841 O O . ASP A 1 104 ? 5.517 6.077 -0.262 1.00 92.31 104 ASP A O 1
ATOM 845 N N . HIS A 1 105 ? 6.099 7.617 -1.785 1.00 91.06 105 HIS A N 1
ATOM 846 C CA . HIS A 1 105 ? 4.847 8.365 -1.690 1.00 91.06 105 HIS A CA 1
ATOM 847 C C . HIS A 1 105 ? 3.622 7.505 -2.031 1.00 91.06 105 HIS A C 1
ATOM 849 O O . HIS A 1 105 ? 2.568 7.605 -1.404 1.00 91.06 105 HIS A O 1
ATOM 855 N N . ARG A 1 106 ? 3.727 6.636 -3.044 1.00 90.62 106 ARG A N 1
ATOM 856 C CA . ARG A 1 106 ? 2.615 5.755 -3.407 1.00 90.62 106 ARG A CA 1
ATOM 857 C C . ARG A 1 106 ? 2.352 4.695 -2.340 1.00 90.62 106 ARG A C 1
ATOM 859 O O . ARG A 1 106 ? 1.192 4.359 -2.120 1.00 90.62 106 ARG A O 1
ATOM 866 N N . GLU A 1 107 ? 3.390 4.141 -1.731 1.00 92.56 107 GLU A N 1
ATOM 867 C CA . GLU A 1 107 ? 3.262 3.174 -0.641 1.00 92.56 107 GLU A CA 1
ATOM 868 C C . GLU A 1 107 ? 2.662 3.822 0.608 1.00 92.56 107 GLU A C 1
ATOM 870 O O . GLU A 1 107 ? 1.746 3.242 1.182 1.00 92.56 107 GLU A O 1
ATOM 875 N N . GLU A 1 108 ? 3.081 5.040 0.956 1.00 89.38 108 GLU A N 1
ATOM 876 C CA . GLU A 1 108 ? 2.479 5.851 2.021 1.00 89.38 108 GLU A CA 1
ATOM 877 C C . GLU A 1 108 ? 0.985 6.081 1.761 1.00 89.38 108 GLU A C 1
ATOM 879 O O . GLU A 1 108 ? 0.148 5.732 2.589 1.00 89.38 108 GLU A O 1
ATOM 884 N N . MET A 1 109 ? 0.623 6.534 0.556 1.00 87.00 109 MET A N 1
ATOM 885 C CA . MET A 1 109 ? -0.779 6.719 0.172 1.00 87.00 109 MET A CA 1
ATOM 886 C C . MET A 1 109 ? -1.593 5.424 0.282 1.00 87.00 109 MET A C 1
ATOM 888 O O . MET A 1 109 ? -2.751 5.451 0.698 1.00 87.00 109 MET A O 1
ATOM 892 N N . LEU A 1 110 ? -1.019 4.280 -0.098 1.00 85.94 110 LEU A N 1
ATOM 893 C CA . LEU A 1 110 ? -1.692 2.988 0.036 1.00 85.94 110 LEU A CA 1
ATOM 894 C C . LEU A 1 110 ? -1.823 2.552 1.493 1.00 85.94 110 LEU A C 1
ATOM 896 O O . LEU A 1 110 ? -2.851 1.978 1.842 1.00 85.94 110 LEU A O 1
ATOM 900 N N . GLN A 1 111 ? -0.818 2.816 2.327 1.00 83.00 111 GLN A N 1
ATOM 901 C CA . GLN A 1 111 ? -0.889 2.564 3.761 1.00 83.00 111 GLN A CA 1
ATOM 902 C C . GLN A 1 111 ? -1.983 3.422 4.390 1.00 83.00 111 GLN A C 1
ATOM 904 O O . GLN A 1 111 ? -2.890 2.852 4.990 1.00 83.00 111 GLN A O 1
ATOM 909 N N . ASP A 1 112 ? -1.979 4.734 4.150 1.00 79.12 112 ASP A N 1
ATOM 910 C CA . ASP A 1 112 ? -2.964 5.692 4.665 1.00 79.12 112 ASP A CA 1
ATOM 911 C C . ASP A 1 112 ? -4.411 5.309 4.352 1.00 79.12 112 ASP A C 1
ATOM 913 O O . ASP A 1 112 ? -5.302 5.489 5.183 1.00 79.12 112 ASP A O 1
ATOM 917 N N . HIS A 1 113 ? -4.641 4.765 3.156 1.00 76.75 113 HIS A N 1
ATOM 918 C CA . HIS A 1 113 ? -5.965 4.358 2.684 1.00 76.75 113 HIS A CA 1
ATOM 919 C C . HIS A 1 113 ? -6.229 2.856 2.861 1.00 76.75 113 HIS A C 1
ATOM 921 O O . HIS A 1 113 ? -7.243 2.344 2.379 1.00 76.75 113 HIS A O 1
ATOM 927 N N . SER A 1 114 ? -5.341 2.119 3.533 1.00 83.25 114 SER A N 1
ATOM 928 C CA . SER A 1 114 ? -5.557 0.698 3.788 1.00 83.25 114 SER A CA 1
ATOM 929 C C . SER A 1 114 ? -6.575 0.496 4.910 1.00 83.25 114 SER A C 1
ATOM 931 O O . SER A 1 114 ? -6.573 1.190 5.928 1.00 83.25 114 SER A O 1
ATOM 933 N N . LEU A 1 115 ? -7.436 -0.516 4.765 1.00 82.94 115 LEU A N 1
ATOM 934 C CA . LEU A 1 115 ? -8.366 -0.899 5.832 1.00 82.94 115 LEU A CA 1
ATOM 935 C C . LEU A 1 115 ? -7.626 -1.315 7.108 1.00 82.94 115 LEU A C 1
ATOM 937 O O . LEU A 1 115 ? -8.126 -1.085 8.205 1.00 82.94 115 LEU A O 1
ATOM 941 N N . SER A 1 116 ? -6.439 -1.908 6.976 1.00 82.44 116 SER A N 1
ATOM 942 C CA . SER A 1 116 ? -5.586 -2.265 8.111 1.00 82.44 116 SER A CA 1
ATOM 943 C C . SER A 1 116 ? -5.118 -1.030 8.878 1.00 82.44 116 SER A C 1
ATOM 945 O O . SER A 1 116 ? -5.233 -0.995 10.099 1.00 82.44 116 SER A O 1
ATOM 947 N N . GLU A 1 117 ? -4.663 0.008 8.178 1.00 85.25 117 GLU A N 1
ATOM 948 C CA . GLU A 1 117 ? -4.258 1.268 8.802 1.00 85.25 117 GLU A CA 1
ATOM 949 C C . GLU A 1 117 ? -5.448 2.006 9.417 1.00 85.25 117 GLU A C 1
ATOM 951 O O . GLU A 1 117 ? -5.369 2.465 10.555 1.00 85.25 117 GLU A O 1
ATOM 956 N N . LEU A 1 118 ? -6.599 2.036 8.736 1.00 85.69 118 LEU A N 1
ATOM 957 C CA . LEU A 1 118 ? -7.834 2.565 9.316 1.00 85.69 118 LEU A CA 1
ATOM 958 C C . LEU A 1 118 ? -8.200 1.830 10.616 1.00 85.69 118 LEU A C 1
ATOM 960 O O . LEU A 1 118 ? -8.519 2.471 11.617 1.00 85.69 118 LEU A O 1
ATOM 964 N N . ARG A 1 119 ? -8.118 0.493 10.635 1.00 88.06 119 ARG A N 1
ATOM 965 C CA . ARG A 1 119 ? -8.354 -0.319 11.841 1.00 88.06 119 ARG A CA 1
ATOM 966 C C . ARG A 1 119 ? -7.375 0.028 12.962 1.00 88.06 119 ARG A C 1
ATOM 968 O O . ARG A 1 119 ? -7.815 0.182 14.101 1.00 88.06 119 ARG A O 1
ATOM 975 N N . ASN A 1 120 ? -6.089 0.197 12.652 1.00 87.06 120 ASN A N 1
ATOM 976 C CA . ASN A 1 120 ? -5.071 0.605 13.624 1.00 87.06 120 ASN A CA 1
ATOM 977 C C . ASN A 1 120 ? -5.370 1.995 14.202 1.00 87.06 120 ASN A C 1
ATOM 979 O O . ASN A 1 120 ? -5.349 2.176 15.420 1.00 87.06 120 ASN A O 1
ATOM 983 N N . ARG A 1 121 ? -5.720 2.968 13.351 1.00 87.62 121 ARG A N 1
ATOM 984 C CA . ARG A 1 121 ? -6.081 4.330 13.775 1.00 87.62 121 ARG A CA 1
ATOM 985 C C . ARG A 1 121 ? -7.320 4.338 14.658 1.00 87.62 121 ARG A C 1
ATOM 987 O O . ARG A 1 121 ? -7.286 4.934 15.731 1.00 87.62 121 ARG A O 1
ATOM 994 N N . LEU A 1 122 ? -8.385 3.640 14.255 1.00 88.50 122 LEU A N 1
ATOM 995 C CA . LEU A 1 122 ? -9.605 3.490 15.056 1.00 88.50 122 LEU A CA 1
ATOM 996 C C . LEU A 1 122 ? -9.312 2.841 16.411 1.00 88.50 122 LEU A C 1
ATOM 998 O O . LEU A 1 122 ? -9.809 3.311 17.432 1.00 88.50 122 LEU A O 1
ATOM 1002 N N . CYS A 1 123 ? -8.461 1.813 16.441 1.00 91.31 123 CYS A N 1
ATOM 1003 C CA . CYS A 1 123 ? -8.003 1.198 17.682 1.00 91.31 123 CYS A CA 1
ATOM 1004 C C . CYS A 1 123 ? -7.255 2.200 18.576 1.00 91.31 123 CYS A C 1
ATOM 1006 O O . CYS A 1 123 ? -7.526 2.284 19.772 1.00 91.31 123 CYS A O 1
ATOM 1008 N N . GLY A 1 124 ? -6.346 2.994 18.004 1.00 90.69 124 GLY A N 1
ATOM 1009 C CA . GLY A 1 124 ? -5.610 4.028 18.731 1.00 90.69 124 GLY A CA 1
ATOM 1010 C C . GLY A 1 124 ? -6.497 5.174 19.233 1.00 90.69 124 GLY A C 1
ATOM 1011 O O . GLY A 1 124 ? -6.247 5.720 20.308 1.00 90.69 124 GLY A O 1
ATOM 1012 N N . PHE A 1 125 ? -7.543 5.551 18.493 1.00 90.81 125 PHE A N 1
ATOM 1013 C CA . PHE A 1 125 ? -8.553 6.502 18.966 1.00 90.81 125 PHE A CA 1
ATOM 1014 C C . PHE A 1 125 ? -9.368 5.923 20.118 1.00 90.81 125 PHE A C 1
ATOM 1016 O O . PHE A 1 125 ? -9.467 6.568 21.157 1.00 90.81 125 PHE A O 1
ATOM 1023 N N . ALA A 1 126 ? -9.870 4.693 19.975 1.00 90.56 126 ALA A N 1
ATOM 1024 C CA . ALA A 1 126 ? -10.613 4.015 21.031 1.00 90.56 126 ALA A CA 1
ATOM 1025 C C . ALA A 1 126 ? -9.788 3.939 22.322 1.00 90.56 126 ALA A C 1
ATOM 1027 O O . ALA A 1 126 ? -10.255 4.373 23.370 1.00 90.56 126 ALA A O 1
ATOM 1028 N N . TRP A 1 127 ? -8.523 3.519 22.226 1.00 89.38 127 TRP A N 1
ATOM 1029 C CA . TRP A 1 127 ? -7.609 3.472 23.366 1.00 89.38 127 TRP A CA 1
ATOM 1030 C C . TRP A 1 127 ? -7.439 4.835 24.051 1.00 89.38 127 TRP A C 1
ATOM 1032 O O . TRP A 1 127 ? -7.610 4.945 25.263 1.00 89.38 127 TRP A O 1
ATOM 1042 N N . ARG A 1 128 ? -7.157 5.898 23.283 1.00 91.75 128 ARG A N 1
ATOM 1043 C CA . ARG A 1 128 ? -6.982 7.259 23.827 1.00 91.75 128 ARG A CA 1
ATOM 1044 C C . ARG A 1 128 ? -8.248 7.819 24.470 1.00 91.75 128 ARG A C 1
ATOM 1046 O O . ARG A 1 128 ? -8.153 8.588 25.419 1.00 91.75 128 ARG A O 1
ATOM 1053 N N . SER A 1 129 ? -9.413 7.432 23.967 1.00 88.88 129 SER A N 1
ATOM 1054 C CA . SER A 1 129 ? -10.711 7.825 24.514 1.00 88.88 129 SER A CA 1
ATOM 1055 C C . SER A 1 129 ? -11.215 6.884 25.612 1.00 88.88 129 SER A C 1
ATOM 1057 O O . SER A 1 129 ? -12.360 7.030 26.033 1.00 88.88 129 SER A O 1
ATOM 1059 N N . ASN A 1 130 ? -10.395 5.926 26.068 1.00 88.50 130 ASN A N 1
ATOM 1060 C CA . ASN A 1 130 ? -10.772 4.888 27.030 1.00 88.50 130 ASN A CA 1
ATOM 1061 C C . ASN A 1 130 ? -12.051 4.127 26.618 1.00 88.50 130 ASN A C 1
ATOM 1063 O O . ASN A 1 130 ? -12.916 3.823 27.440 1.00 88.50 130 ASN A O 1
ATOM 1067 N N . ARG A 1 131 ? -12.183 3.865 25.313 1.00 89.19 131 ARG A N 1
ATOM 1068 C CA . ARG A 1 131 ? -13.294 3.141 24.694 1.00 89.19 131 ARG A CA 1
ATOM 1069 C C . ARG A 1 131 ? -12.866 1.771 24.194 1.00 89.19 131 ARG A C 1
ATOM 1071 O O . ARG A 1 131 ? -11.700 1.546 23.861 1.00 89.19 131 ARG A O 1
ATOM 1078 N N . PHE A 1 132 ? -13.828 0.862 24.072 1.00 90.94 132 PHE A N 1
ATOM 1079 C CA . PHE A 1 132 ? -13.570 -0.419 23.426 1.00 90.94 132 PHE A CA 1
ATOM 1080 C C . PHE A 1 132 ? -13.197 -0.236 21.953 1.00 90.94 132 PHE A C 1
ATOM 1082 O O . PHE A 1 132 ? -13.790 0.548 21.211 1.00 90.94 132 PHE A O 1
ATOM 1089 N N . CYS A 1 133 ? -12.200 -0.996 21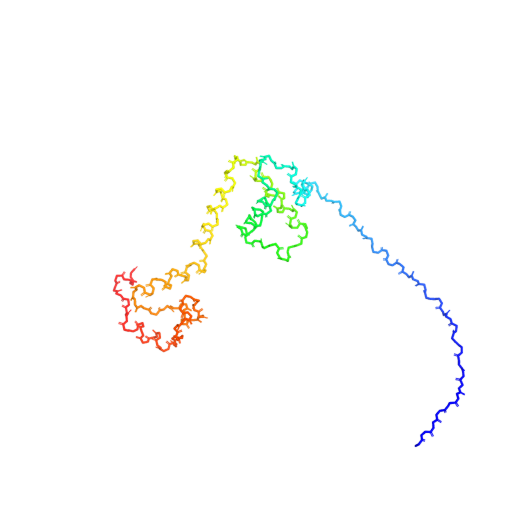.508 1.00 91.75 133 CYS A N 1
ATOM 1090 C CA . CYS A 1 133 ? -11.851 -1.073 20.099 1.00 91.75 133 CYS A CA 1
ATOM 1091 C C . CYS A 1 133 ? -12.892 -1.936 19.374 1.00 91.75 133 CYS A C 1
ATOM 1093 O O . CYS A 1 133 ? -12.904 -3.156 19.537 1.00 91.75 133 CYS A O 1
ATOM 1095 N N . TYR A 1 134 ? -13.735 -1.326 18.536 1.00 89.06 134 TYR A N 1
ATOM 1096 C CA . TYR A 1 134 ? -14.769 -2.051 17.782 1.00 89.06 134 TYR A CA 1
ATOM 1097 C C . TYR A 1 134 ? -14.195 -3.196 16.928 1.00 89.06 134 TYR A C 1
ATOM 1099 O O . TYR A 1 134 ? -14.770 -4.282 16.853 1.00 89.06 134 TYR A O 1
ATOM 1107 N N . VAL A 1 135 ? -13.008 -2.998 16.343 1.00 90.31 135 VAL A N 1
ATOM 1108 C CA . VAL A 1 135 ? -12.297 -4.040 15.579 1.00 90.31 135 VAL A CA 1
ATOM 1109 C C . VAL A 1 135 ? -11.975 -5.243 16.469 1.00 90.31 135 VAL A C 1
ATOM 1111 O O . VAL A 1 135 ? -12.100 -6.389 16.041 1.00 90.31 135 VAL A O 1
ATOM 1114 N N . HIS A 1 136 ? -11.602 -5.003 17.728 1.00 92.81 136 HIS A N 1
ATOM 1115 C CA . HIS A 1 136 ? -11.338 -6.068 18.686 1.00 92.81 136 HIS A CA 1
ATOM 1116 C C . HIS A 1 136 ? -12.612 -6.829 19.058 1.00 92.81 136 HIS A C 1
ATOM 1118 O O . HIS A 1 136 ? -12.589 -8.056 19.035 1.00 92.81 136 HIS A O 1
ATOM 1124 N N . VAL A 1 137 ? -13.733 -6.130 19.259 1.00 92.19 137 VAL A N 1
ATOM 1125 C CA . VAL A 1 137 ? -15.045 -6.756 19.499 1.00 92.19 137 VAL A CA 1
ATOM 1126 C C . VAL A 1 137 ? -15.469 -7.645 18.323 1.00 92.19 137 VAL A C 1
ATOM 1128 O O . VAL A 1 137 ? -15.870 -8.791 18.528 1.00 92.19 137 VAL A O 1
ATOM 1131 N N . ARG A 1 138 ? -15.349 -7.169 17.074 1.00 90.31 138 ARG A N 1
ATOM 1132 C CA . ARG A 1 138 ? -15.895 -7.854 15.881 1.00 90.31 138 ARG A CA 1
ATOM 1133 C C . ARG A 1 138 ? -14.991 -8.898 15.244 1.00 90.31 138 ARG A C 1
ATOM 1135 O O . ARG A 1 138 ? -15.490 -9.926 14.792 1.00 90.31 138 ARG A O 1
ATOM 1142 N N . GLU A 1 139 ? -13.685 -8.672 15.222 1.00 88.25 139 GLU A N 1
ATOM 1143 C CA . GLU A 1 139 ? -12.750 -9.507 14.455 1.00 88.25 139 GLU A CA 1
ATOM 1144 C C . GLU A 1 139 ? -11.584 -10.030 15.297 1.00 88.25 139 GLU A C 1
ATOM 1146 O O . GLU A 1 139 ? -11.056 -11.100 15.009 1.00 88.25 139 GLU A O 1
ATOM 1151 N N . GLY A 1 140 ? -11.233 -9.330 16.377 1.00 87.56 140 GLY A N 1
ATOM 1152 C CA . GLY A 1 140 ? -9.985 -9.543 17.103 1.00 87.56 140 GLY A CA 1
ATOM 1153 C C . GLY A 1 140 ? -8.888 -8.649 16.525 1.00 87.56 140 GLY A C 1
ATOM 1154 O O . GLY A 1 140 ? -8.310 -8.923 15.479 1.00 87.56 140 GLY A O 1
ATOM 1155 N N . CYS A 1 141 ? -8.615 -7.539 17.209 1.00 89.50 141 CYS A N 1
ATOM 1156 C CA . CYS A 1 141 ? -7.569 -6.592 16.838 1.00 89.50 141 CYS A CA 1
ATOM 1157 C C . CYS A 1 141 ? -6.210 -7.099 17.329 1.00 89.50 141 CYS A C 1
ATOM 1159 O O . CYS A 1 141 ? -6.079 -7.426 18.510 1.00 89.50 141 CYS A O 1
ATOM 1161 N N . SER A 1 142 ? -5.206 -7.109 16.447 1.00 87.12 142 SER A N 1
ATOM 1162 C CA . SER A 1 142 ? -3.823 -7.484 16.767 1.00 87.12 142 SER A CA 1
ATOM 1163 C C . SER A 1 142 ? -3.197 -6.575 17.827 1.00 87.12 142 SER A C 1
ATOM 1165 O O . SER A 1 142 ? -2.490 -7.063 18.698 1.00 87.12 142 SER A O 1
ATOM 1167 N N . SER A 1 143 ? -3.494 -5.273 17.817 1.00 86.50 143 SER A N 1
ATOM 1168 C CA . SER A 1 143 ? -2.985 -4.325 18.820 1.00 86.50 143 SER A CA 1
ATOM 1169 C C . SER A 1 143 ? -3.574 -4.540 20.218 1.00 86.50 143 SER A C 1
ATOM 1171 O O . SER A 1 143 ? -2.934 -4.206 21.208 1.00 86.50 143 SER A O 1
ATOM 1173 N N . CYS A 1 144 ? -4.779 -5.107 20.311 1.00 89.81 144 CYS A N 1
ATOM 1174 C CA . CYS A 1 144 ? -5.451 -5.407 21.579 1.00 89.81 144 CYS A CA 1
ATOM 1175 C C . CYS A 1 144 ? -5.316 -6.880 21.983 1.00 89.81 144 CYS A C 1
ATOM 1177 O O . CYS A 1 144 ? -6.017 -7.318 22.888 1.00 89.81 144 CYS A O 1
ATOM 1179 N N . SER A 1 145 ? -4.470 -7.670 21.316 1.00 86.56 145 SER A N 1
ATOM 1180 C CA . SER A 1 145 ? -4.454 -9.131 21.480 1.00 86.56 145 SER A CA 1
ATOM 1181 C C . SER A 1 145 ? -4.105 -9.609 22.892 1.00 86.56 145 SER A C 1
ATOM 1183 O O . SER A 1 145 ? -4.346 -10.766 23.216 1.00 86.56 145 SER A O 1
ATOM 1185 N N . SER A 1 146 ? -3.511 -8.746 23.719 1.00 88.94 146 SER A N 1
ATOM 1186 C CA . SER A 1 146 ? -3.201 -9.019 25.124 1.00 88.94 146 SER A CA 1
ATOM 1187 C C . SER A 1 146 ? -4.411 -8.910 26.055 1.00 88.94 146 SER A C 1
ATOM 1189 O O . SER A 1 146 ? -4.354 -9.415 27.175 1.00 88.94 146 SER A O 1
ATOM 1191 N N . LEU A 1 147 ? -5.489 -8.253 25.622 1.00 88.56 147 LEU A N 1
ATOM 1192 C CA . LEU A 1 147 ? -6.710 -8.091 26.399 1.00 88.56 147 LEU A CA 1
ATOM 1193 C C . LEU A 1 147 ? -7.732 -9.174 26.027 1.00 88.56 147 LEU A C 1
ATOM 1195 O O . LEU A 1 147 ? -7.793 -9.595 24.867 1.00 88.56 147 LEU A O 1
ATOM 1199 N N . PRO A 1 148 ? -8.561 -9.624 26.988 1.00 91.12 148 PRO A N 1
ATOM 1200 C CA . PRO A 1 148 ? -9.711 -10.455 26.675 1.00 91.12 148 PRO A CA 1
ATOM 1201 C C . PRO A 1 148 ? -10.627 -9.737 25.689 1.00 91.12 148 PRO A C 1
ATOM 1203 O O . PRO A 1 148 ? -10.937 -8.557 25.856 1.00 91.12 148 PRO A O 1
ATOM 1206 N N . ARG A 1 149 ? -11.084 -10.474 24.677 1.00 92.75 149 ARG A N 1
ATOM 1207 C CA . ARG A 1 149 ? -11.987 -9.940 23.663 1.00 92.75 149 ARG A CA 1
ATOM 1208 C C . ARG A 1 149 ? -13.353 -9.615 24.282 1.00 92.75 149 ARG A C 1
ATOM 1210 O O . ARG A 1 149 ? -13.997 -10.552 24.755 1.00 92.75 149 ARG A O 1
ATOM 1217 N N . PRO A 1 150 ? -13.821 -8.350 24.244 1.00 93.06 150 PRO A N 1
ATOM 1218 C CA . PRO A 1 150 ? -15.143 -7.997 24.742 1.00 93.06 150 PRO A CA 1
ATOM 1219 C C . PRO A 1 150 ? -16.232 -8.680 23.920 1.00 93.06 150 PRO A C 1
ATOM 1221 O O . PRO A 1 150 ? -16.095 -8.869 22.704 1.00 93.06 150 PRO A O 1
ATOM 1224 N N . THR A 1 151 ? -17.319 -9.035 24.589 1.00 93.38 151 THR A N 1
ATOM 1225 C CA . THR A 1 151 ? -18.510 -9.592 23.955 1.00 93.38 151 THR A CA 1
ATOM 1226 C C . THR A 1 151 ? -19.338 -8.491 23.285 1.00 93.38 151 THR A C 1
ATOM 1228 O O . THR A 1 151 ? -19.109 -7.296 23.481 1.00 93.38 151 THR A O 1
ATOM 1231 N N . GLN A 1 152 ? -20.326 -8.885 22.476 1.00 92.31 152 GLN A N 1
ATOM 1232 C CA . GLN A 1 152 ? -21.280 -7.926 21.910 1.00 92.31 152 GLN A CA 1
ATOM 1233 C C . GLN A 1 152 ? -22.094 -7.229 23.013 1.00 92.31 152 GLN A C 1
ATOM 1235 O O . GLN A 1 152 ? -22.366 -6.043 22.890 1.00 92.31 152 GLN A O 1
ATOM 1240 N N . GLN A 1 153 ? -22.412 -7.931 24.106 1.00 93.88 153 GLN A N 1
ATOM 1241 C CA . GLN A 1 153 ? -23.108 -7.343 25.250 1.00 93.88 153 GLN A CA 1
ATOM 1242 C C . GLN A 1 153 ? -22.256 -6.265 25.932 1.00 93.88 153 GLN A C 1
ATOM 1244 O O . GLN A 1 153 ? -22.747 -5.160 26.139 1.00 93.88 153 GLN A O 1
ATOM 1249 N N . ASP A 1 154 ? -20.976 -6.547 26.204 1.00 93.25 154 ASP A N 1
ATOM 1250 C CA . ASP A 1 154 ? -20.060 -5.556 26.793 1.00 93.25 154 ASP A CA 1
ATOM 1251 C C . ASP A 1 154 ? -19.972 -4.300 25.914 1.00 93.25 154 ASP A C 1
ATOM 1253 O O . ASP A 1 154 ? -19.927 -3.173 26.405 1.00 93.25 154 ASP A O 1
ATOM 1257 N N . TRP A 1 155 ? -19.960 -4.488 24.591 1.00 92.19 155 TRP A N 1
ATOM 1258 C CA . TRP A 1 155 ? -19.984 -3.388 23.634 1.00 92.19 155 TRP A CA 1
ATOM 1259 C C . TRP A 1 155 ? -21.273 -2.570 23.714 1.00 92.19 155 TRP A C 1
ATOM 1261 O O . TRP A 1 155 ? -21.203 -1.343 23.747 1.00 92.19 155 TRP A O 1
ATOM 1271 N N . ASP A 1 156 ? -22.433 -3.222 23.753 1.00 92.12 156 ASP A N 1
ATOM 1272 C CA . ASP A 1 156 ? -23.725 -2.539 23.804 1.00 92.12 156 ASP A CA 1
ATOM 1273 C C . ASP A 1 156 ? -23.875 -1.741 25.115 1.00 92.12 156 ASP A C 1
ATOM 1275 O O . ASP A 1 156 ? -24.286 -0.578 25.090 1.00 92.12 156 ASP A O 1
ATOM 1279 N N . GLU A 1 157 ? -23.448 -2.314 26.247 1.00 93.25 157 GLU A N 1
ATOM 1280 C CA . GLU A 1 157 ? -23.386 -1.629 27.547 1.00 93.25 157 GLU A CA 1
ATOM 1281 C C . GLU A 1 157 ? -22.433 -0.424 27.504 1.00 93.25 157 GLU A C 1
ATOM 1283 O O . GLU A 1 157 ? -22.773 0.671 27.960 1.00 93.25 157 GLU A O 1
ATOM 1288 N N . HIS A 1 158 ? -21.263 -0.586 26.884 1.00 90.81 158 HIS A N 1
ATOM 1289 C CA . HIS A 1 158 ? -20.287 0.487 26.721 1.00 90.81 158 HIS A CA 1
ATOM 1290 C C . HIS A 1 158 ? -20.810 1.629 25.835 1.00 90.81 158 HIS A C 1
ATOM 1292 O O . HIS A 1 158 ? -20.651 2.801 26.174 1.00 90.81 158 HIS A O 1
ATOM 1298 N N . VAL A 1 159 ? -21.470 1.320 24.716 1.00 89.12 159 VAL A N 1
ATOM 1299 C CA . VAL A 1 159 ? -22.080 2.334 23.840 1.00 89.12 159 VAL A CA 1
ATOM 1300 C C . VAL A 1 159 ? -23.210 3.071 24.556 1.00 89.12 159 VAL A C 1
ATOM 1302 O O . VAL A 1 159 ? -23.327 4.287 24.402 1.00 89.12 159 VAL A O 1
ATOM 1305 N N . ALA A 1 160 ? -24.009 2.374 25.368 1.00 89.19 160 ALA A N 1
ATOM 1306 C CA . ALA A 1 160 ? -25.047 3.004 26.178 1.00 89.19 160 ALA A CA 1
ATOM 1307 C C . ALA A 1 160 ? -24.457 3.963 27.227 1.00 89.19 160 ALA A C 1
ATOM 1309 O O . ALA A 1 160 ? -24.990 5.053 27.433 1.00 89.19 160 ALA A O 1
ATOM 1310 N N . GLN A 1 161 ? -23.337 3.590 27.854 1.00 88.06 161 GLN A N 1
ATOM 1311 C CA . GLN A 1 161 ? -22.634 4.427 28.830 1.00 88.06 161 GLN A CA 1
ATOM 1312 C C . GLN A 1 161 ? -21.963 5.655 28.189 1.00 88.06 161 GLN A C 1
ATOM 1314 O O . GLN A 1 161 ? -21.930 6.726 28.793 1.00 88.06 161 GLN A O 1
ATOM 1319 N N . PHE A 1 162 ? -21.440 5.512 26.970 1.00 81.94 162 PHE A N 1
ATOM 1320 C CA . PHE A 1 162 ? -20.719 6.557 26.236 1.00 81.94 162 PHE A CA 1
ATOM 1321 C C . PHE A 1 162 ? -21.466 6.979 24.965 1.00 81.94 162 PHE A C 1
ATOM 1323 O O . PHE A 1 162 ? -20.903 6.985 23.863 1.00 81.94 162 PHE A O 1
ATOM 1330 N N . SER A 1 163 ? -22.741 7.345 25.128 1.00 78.25 163 SER A N 1
ATOM 1331 C CA . SER A 1 163 ? -23.591 7.803 24.028 1.00 78.25 163 SER A CA 1
ATOM 1332 C C . SER A 1 163 ? -22.984 9.012 23.312 1.00 78.25 163 SER A C 1
ATOM 1334 O O . SER A 1 163 ? -22.448 9.913 23.962 1.00 78.25 163 SER A O 1
ATOM 1336 N N . LEU A 1 164 ? -23.112 9.052 21.984 1.00 75.56 164 LEU A N 1
ATOM 1337 C CA . LEU A 1 164 ? -22.676 10.192 21.177 1.00 75.56 164 LEU A CA 1
ATOM 1338 C C . LEU A 1 164 ? -23.391 11.470 21.630 1.00 75.56 164 LEU A C 1
ATOM 1340 O O . LEU A 1 164 ? -24.616 11.500 21.788 1.00 75.56 164 LEU A O 1
ATOM 1344 N N . SER A 1 165 ? -22.617 12.531 21.822 1.00 74.19 165 SER A N 1
ATOM 1345 C CA . SER A 1 165 ? -23.152 13.864 22.079 1.00 74.19 165 SER A CA 1
ATOM 1346 C C . SER A 1 165 ? -23.951 14.370 20.870 1.00 74.19 165 SER A C 1
ATOM 1348 O O . SER A 1 165 ? -23.830 13.850 19.764 1.00 74.19 165 SER A O 1
ATOM 1350 N N . ASN A 1 166 ? -24.788 15.396 21.058 1.00 69.19 166 ASN A N 1
ATOM 1351 C CA . ASN A 1 166 ? -25.575 15.975 19.955 1.00 69.19 166 ASN A CA 1
ATOM 1352 C C . ASN A 1 166 ? -24.682 16.467 18.804 1.00 69.19 166 ASN A C 1
ATOM 1354 O O . ASN A 1 166 ? -25.037 16.290 17.653 1.00 69.19 166 ASN A O 1
ATOM 1358 N N . VAL A 1 167 ? -23.498 16.997 19.126 1.00 72.12 167 VAL A N 1
ATOM 1359 C CA . VAL A 1 167 ? -22.514 17.496 18.151 1.00 72.12 167 VAL A CA 1
ATOM 1360 C C . VAL A 1 167 ? -21.895 16.372 17.316 1.00 72.12 167 VAL A C 1
ATOM 1362 O O . VAL A 1 167 ? -21.511 16.597 16.181 1.00 72.12 167 VAL A O 1
ATOM 1365 N N . GLU A 1 168 ? -21.789 15.162 17.862 1.00 65.56 168 GLU A N 1
ATOM 1366 C CA . GLU A 1 168 ? -21.261 13.996 17.138 1.00 65.56 168 GLU A CA 1
ATOM 1367 C C . GLU A 1 168 ? -22.341 13.280 16.307 1.00 65.56 168 GLU A C 1
ATOM 1369 O O . GLU A 1 168 ? -22.032 12.315 15.606 1.00 65.56 168 GLU A O 1
ATOM 1374 N N . ARG A 1 169 ? -23.609 13.700 16.431 1.00 68.44 169 ARG A N 1
ATOM 1375 C CA . ARG A 1 169 ? -24.755 13.134 15.704 1.00 68.44 169 ARG A CA 1
ATOM 1376 C C . ARG A 1 169 ? -25.157 13.934 14.462 1.00 68.44 169 ARG A C 1
ATOM 1378 O O . ARG A 1 169 ? -25.886 13.373 13.644 1.00 68.44 169 ARG A O 1
ATOM 1385 N N . ASP A 1 170 ? -24.703 15.180 14.354 1.00 45.69 170 ASP A N 1
ATOM 1386 C CA . ASP A 1 170 ? -24.920 16.087 13.217 1.00 45.69 170 ASP A CA 1
ATOM 1387 C C . ASP A 1 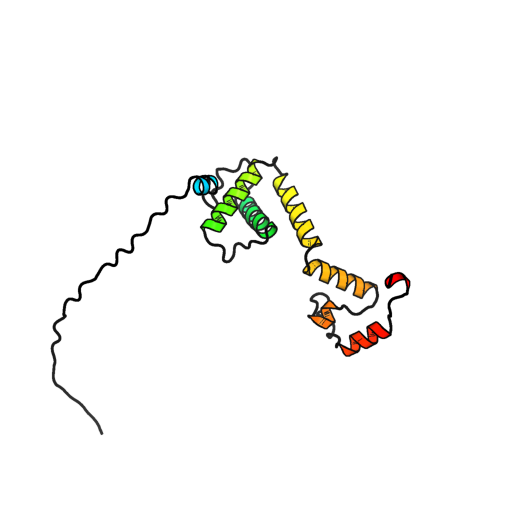170 ? -23.771 15.987 12.196 1.00 45.69 170 ASP A C 1
ATOM 1389 O O . ASP A 1 170 ? -24.057 16.071 10.979 1.00 45.69 170 ASP A O 1
#

Foldseek 3Di:
DDDDDDDDDDDDDDDDDPPPPCPPPPPPPQDPVLCVLQVDAQLPPVLADDDDDSVVLVVLLQLQCVLVVHHPPPDDRSRRRSSSSVSRVVRNVDDVPVSVVVSVVSVVVCCCPDPLNVLVVQCVVCVVVVHDRVCLQPPNDPVCNVDPRDYPVSNVVRCVVVPDDPVRVD

Secondary structure (DSSP, 8-state):
-----------PPP--------------PPPHHHHHH--S-TT--TT--S---HHHHHHHHHHHHHTTT--STT--HHHHHHHHHHHHHHHHHSPTTHHHHHHHHHHHHHHHT-HHHHHHHHHHHHHHTT---HHHHHT--GGGTTSPPPPHHHHHHHHHHTPPPGGGT-

Sequence (170 aa):
MNTQPPLSSAHTPAQASAATDTSSMRKFRPSVMDEELTPWVLYDLTPADSPDTPDNRREYFRRFRVARHKTIEGAGHEALQRSWCAFIKRWNLMQPGAFVQWLDHREEMLQDHSLSELRNRLCGFAWRSNRFCYVHVREGCSSCSSLPRPTQQDWDEHVAQFSLSNVERD

pLDDT: mean 76.11, std 18.68, range [31.42, 93.88]

Radius of gyration: 31.1 Å; chains: 1; bounding box: 50×93×62 Å